Protein AF-A0A7S4F2K8-F1 (afdb_monomer_lite)

Sequence (122 aa):
GIEDWPDSKAFGTVGWRRNWGEGIQGNELAERIKGSKWKWAGIPGLKFEPNGALKTPWGAGGWGILPGGLDFNDGGFCKLGCAFADFGGALHNVQFGGEMDSFKAMRVGDGVVVEGTKVGSV

Radius of gyration: 13.44 Å; chains: 1; bounding box: 35×31×31 Å

Structure (mmCIF, N/CA/C/O backbone):
data_AF-A0A7S4F2K8-F1
#
_entry.id   AF-A0A7S4F2K8-F1
#
loop_
_atom_site.group_PDB
_atom_site.id
_atom_site.type_symbol
_atom_site.label_atom_id
_atom_site.label_alt_id
_atom_site.label_comp_id
_atom_site.label_asym_id
_atom_site.label_entity_id
_atom_site.label_seq_id
_atom_site.pdbx_PDB_ins_code
_atom_site.Cartn_x
_atom_site.Cartn_y
_atom_site.Cartn_z
_atom_site.occupancy
_atom_site.B_iso_or_equiv
_atom_site.auth_seq_id
_atom_site.auth_comp_id
_atom_site.auth_asym_id
_atom_site.auth_atom_id
_atom_site.pdbx_PDB_model_num
ATOM 1 N N . GLY A 1 1 ? 23.660 0.195 -13.051 1.00 44.16 1 GLY A N 1
ATOM 2 C CA . GLY A 1 1 ? 22.306 -0.181 -12.609 1.00 44.16 1 GLY A CA 1
ATOM 3 C C . GLY A 1 1 ? 21.970 -1.496 -13.265 1.00 44.16 1 GLY A C 1
ATOM 4 O O . GLY A 1 1 ? 22.576 -1.792 -14.283 1.00 44.16 1 GLY A O 1
ATOM 5 N N . ILE A 1 2 ? 21.097 -2.304 -12.674 1.00 43.31 2 ILE A N 1
ATOM 6 C CA . ILE A 1 2 ? 20.505 -3.427 -13.407 1.00 43.31 2 ILE A CA 1
ATOM 7 C C . ILE A 1 2 ? 19.536 -2.778 -14.402 1.00 43.31 2 ILE A C 1
ATOM 9 O O . ILE A 1 2 ? 18.624 -2.079 -13.968 1.00 43.31 2 ILE A O 1
ATOM 13 N N . GLU A 1 3 ? 19.832 -2.887 -15.698 1.00 48.56 3 GLU A N 1
ATOM 14 C CA . GLU A 1 3 ? 19.088 -2.196 -16.763 1.00 48.56 3 GLU A CA 1
ATOM 15 C C . GLU A 1 3 ? 17.706 -2.814 -17.008 1.00 48.56 3 GLU A C 1
ATOM 17 O O . GLU A 1 3 ? 16.789 -2.076 -17.350 1.00 48.56 3 GLU A O 1
ATOM 22 N N . ASP A 1 4 ? 17.515 -4.102 -16.694 1.00 54.94 4 ASP A N 1
ATOM 23 C CA . ASP A 1 4 ? 16.269 -4.825 -16.958 1.00 54.94 4 ASP A CA 1
ATOM 24 C C . ASP A 1 4 ? 15.799 -5.647 -15.748 1.00 54.94 4 ASP A C 1
ATOM 26 O O . ASP A 1 4 ? 16.595 -6.247 -15.019 1.00 54.94 4 ASP A O 1
ATOM 30 N N . TRP A 1 5 ? 14.481 -5.691 -15.526 1.00 55.28 5 TRP A N 1
ATOM 31 C CA . TRP A 1 5 ? 13.880 -6.634 -14.579 1.00 55.28 5 TRP A CA 1
ATOM 32 C C . TRP A 1 5 ? 14.223 -8.072 -15.004 1.00 55.28 5 TRP A C 1
ATOM 34 O O . TRP A 1 5 ? 14.154 -8.371 -16.194 1.00 55.28 5 TRP A O 1
ATOM 44 N N . PRO A 1 6 ? 14.566 -8.988 -14.078 1.00 58.25 6 PRO A N 1
ATOM 45 C CA . PRO A 1 6 ? 14.753 -10.386 -14.449 1.00 58.25 6 PRO A CA 1
ATOM 46 C C . PRO A 1 6 ? 13.461 -10.949 -15.061 1.00 58.25 6 PRO A C 1
ATOM 48 O O . PRO A 1 6 ? 12.378 -10.720 -14.520 1.00 58.25 6 PRO A O 1
ATOM 51 N N . ASP A 1 7 ? 13.582 -11.739 -16.136 1.00 55.12 7 ASP A N 1
ATOM 52 C CA . ASP A 1 7 ? 12.449 -12.376 -16.839 1.00 55.12 7 ASP A CA 1
ATOM 53 C C . ASP A 1 7 ? 11.518 -13.147 -15.889 1.00 55.12 7 ASP A C 1
ATOM 55 O O . ASP A 1 7 ? 10.309 -13.264 -16.105 1.00 55.12 7 ASP A O 1
ATOM 59 N N . SER A 1 8 ? 12.077 -13.679 -14.799 1.00 54.00 8 SER A N 1
ATOM 60 C CA . SER A 1 8 ? 11.293 -14.308 -13.748 1.00 54.00 8 SER A CA 1
ATOM 61 C C . SER A 1 8 ? 10.797 -13.278 -12.733 1.00 54.00 8 SER A C 1
ATOM 63 O O . SER A 1 8 ? 11.582 -12.696 -11.980 1.00 54.00 8 SER A O 1
ATOM 65 N N . LYS A 1 9 ? 9.473 -13.199 -12.577 1.00 54.91 9 LYS A N 1
ATOM 66 C CA . LYS A 1 9 ? 8.838 -12.544 -11.422 1.00 54.91 9 LYS A CA 1
ATOM 67 C C . LYS A 1 9 ? 9.206 -13.207 -10.087 1.00 54.91 9 LYS A C 1
ATOM 69 O O . LYS A 1 9 ? 9.142 -12.560 -9.053 1.00 54.91 9 LYS A O 1
ATOM 74 N N . ALA A 1 10 ? 9.679 -14.458 -10.120 1.00 49.12 10 ALA A N 1
ATOM 75 C CA . ALA A 1 10 ? 9.992 -15.305 -8.964 1.00 49.12 10 ALA A CA 1
ATOM 76 C C . ALA A 1 10 ? 10.924 -14.667 -7.917 1.00 49.12 10 ALA A C 1
ATOM 78 O O . ALA A 1 10 ? 10.892 -15.043 -6.746 1.00 49.12 10 ALA A O 1
ATOM 79 N N . PHE A 1 11 ? 11.727 -13.681 -8.309 1.00 49.09 11 PHE A N 1
ATOM 80 C CA . PHE A 1 11 ? 12.589 -12.941 -7.404 1.00 49.09 11 PHE A CA 1
ATOM 81 C C . PHE A 1 11 ? 11.952 -11.608 -7.020 1.00 49.09 11 PHE A C 1
ATOM 83 O O . PHE A 1 11 ? 12.408 -10.549 -7.446 1.00 49.09 11 PHE A O 1
ATOM 90 N N . GLY A 1 12 ? 10.917 -11.656 -6.176 1.00 48.72 12 GLY A N 1
ATOM 91 C CA . GLY A 1 12 ? 10.151 -10.500 -5.682 1.00 48.72 12 GLY A CA 1
ATOM 92 C C . GLY A 1 12 ? 10.939 -9.417 -4.920 1.00 48.72 12 GLY A C 1
ATOM 93 O O . GLY A 1 12 ? 10.323 -8.598 -4.248 1.00 48.72 12 GLY A O 1
ATOM 94 N N . THR A 1 13 ? 12.270 -9.403 -5.008 1.00 49.59 13 THR A N 1
ATOM 95 C CA . THR A 1 13 ? 13.198 -8.470 -4.349 1.00 49.59 13 THR A CA 1
ATOM 96 C C . THR A 1 13 ? 14.564 -8.322 -5.049 1.00 49.59 13 THR A C 1
ATOM 98 O O . THR A 1 13 ? 15.356 -7.471 -4.636 1.00 49.59 13 THR A O 1
ATOM 101 N N . VAL A 1 14 ? 14.906 -9.104 -6.087 1.00 42.69 14 VAL A N 1
ATOM 102 C CA . VAL A 1 14 ? 16.286 -9.114 -6.623 1.00 42.69 14 VAL A CA 1
ATOM 103 C C . VAL A 1 14 ? 16.470 -7.992 -7.645 1.00 42.69 14 VAL A C 1
ATOM 105 O O . VAL A 1 14 ? 16.242 -8.165 -8.835 1.00 42.69 14 VAL A O 1
ATOM 108 N N . GLY A 1 15 ? 16.893 -6.822 -7.159 1.00 43.44 15 GLY A N 1
ATOM 109 C CA . GLY A 1 15 ? 17.550 -5.804 -7.987 1.00 43.44 15 GLY A CA 1
ATOM 110 C C . GLY A 1 15 ? 17.132 -4.357 -7.737 1.00 43.44 15 GLY A C 1
ATOM 111 O O . GLY A 1 15 ? 17.962 -3.463 -7.887 1.00 43.44 15 GLY A O 1
ATOM 112 N N . TRP A 1 16 ? 15.904 -4.110 -7.277 1.00 51.19 16 TRP A N 1
ATOM 113 C CA . TRP A 1 16 ? 15.413 -2.760 -6.980 1.00 51.19 16 TRP A CA 1
ATOM 114 C C . TRP A 1 16 ? 15.303 -2.547 -5.471 1.00 51.19 16 TRP A C 1
ATOM 116 O O . TRP A 1 16 ? 14.338 -2.959 -4.830 1.00 51.19 16 TRP A O 1
ATOM 126 N N . ARG A 1 17 ? 16.322 -1.905 -4.887 1.00 54.41 17 ARG A N 1
ATOM 127 C CA . ARG A 1 17 ? 16.313 -1.482 -3.480 1.00 54.41 17 ARG A CA 1
ATOM 128 C C . ARG A 1 17 ? 15.265 -0.385 -3.297 1.00 54.41 17 ARG A C 1
ATOM 130 O O . ARG A 1 17 ? 15.561 0.782 -3.521 1.00 54.41 17 ARG A O 1
ATOM 137 N N . ARG A 1 18 ? 14.048 -0.758 -2.902 1.00 72.12 18 ARG A N 1
ATOM 138 C CA . ARG A 1 18 ? 13.073 0.196 -2.365 1.00 72.12 18 ARG A CA 1
ATOM 139 C C . ARG A 1 18 ? 13.450 0.487 -0.925 1.00 72.12 18 ARG A C 1
ATOM 141 O O . ARG A 1 18 ? 13.545 -0.442 -0.123 1.00 72.12 18 ARG A O 1
ATOM 148 N N . ASN A 1 19 ? 13.669 1.752 -0.591 1.00 79.62 19 ASN A N 1
ATOM 149 C CA . ASN A 1 19 ? 13.953 2.115 0.788 1.00 79.62 19 ASN A CA 1
ATOM 150 C C . ASN A 1 19 ? 12.632 2.326 1.523 1.00 79.62 19 ASN A C 1
ATOM 152 O O . ASN A 1 19 ? 11.729 3.005 1.035 1.00 79.62 19 ASN A O 1
ATOM 156 N N . TRP A 1 20 ? 12.493 1.731 2.705 1.00 87.56 20 TRP A N 1
ATOM 157 C CA . TRP A 1 20 ? 11.324 1.982 3.541 1.00 87.56 20 TRP A CA 1
ATOM 158 C C . TRP A 1 20 ? 11.240 3.477 3.856 1.00 87.56 20 TRP A C 1
ATOM 160 O O . TRP A 1 20 ? 12.236 4.110 4.201 1.00 87.56 20 TRP A O 1
ATOM 170 N N . GLY A 1 21 ? 10.051 4.042 3.695 1.00 87.12 21 GLY A N 1
ATOM 171 C CA . GLY A 1 21 ? 9.806 5.469 3.857 1.00 87.12 21 GLY A CA 1
ATOM 172 C C . GLY A 1 21 ? 10.151 6.332 2.643 1.00 87.12 21 GLY A C 1
ATOM 173 O O . GLY A 1 21 ? 9.910 7.538 2.668 1.00 87.12 21 GLY A O 1
ATOM 174 N N . GLU A 1 22 ? 10.667 5.753 1.562 1.00 89.56 22 GLU A N 1
ATOM 175 C CA . GLU A 1 22 ? 10.933 6.492 0.332 1.00 89.56 22 GLU A CA 1
ATOM 176 C C . GLU A 1 22 ? 9.639 7.063 -0.266 1.00 89.56 22 GLU A C 1
ATOM 178 O O . GLU A 1 22 ? 8.585 6.425 -0.245 1.00 89.56 22 GLU A O 1
ATOM 183 N N . GLY A 1 23 ? 9.700 8.305 -0.750 1.00 88.88 23 GLY A N 1
ATOM 184 C CA . GLY A 1 23 ? 8.561 8.988 -1.370 1.00 88.88 23 GLY A CA 1
ATOM 185 C C . GLY A 1 23 ? 7.430 9.394 -0.414 1.00 88.88 23 GLY A C 1
ATOM 186 O O . GLY A 1 23 ? 6.416 9.912 -0.869 1.00 88.88 23 GLY A O 1
ATOM 187 N N . ILE A 1 24 ? 7.577 9.195 0.902 1.00 92.94 24 ILE A N 1
ATOM 188 C CA . ILE A 1 24 ? 6.560 9.559 1.905 1.00 92.94 24 ILE A CA 1
ATOM 189 C C . ILE A 1 24 ? 6.462 11.074 2.118 1.00 92.94 24 ILE A C 1
ATOM 191 O O . ILE A 1 24 ? 5.364 11.600 2.311 1.00 92.94 24 ILE A O 1
ATOM 195 N N . GLN A 1 25 ? 7.589 11.782 2.179 1.00 92.25 25 GLN A N 1
ATOM 196 C CA . GLN A 1 25 ? 7.614 13.198 2.552 1.00 92.25 25 GLN A CA 1
ATOM 197 C C . GLN A 1 25 ? 7.006 14.071 1.445 1.00 92.25 25 GLN A C 1
ATOM 199 O O . GLN A 1 25 ? 7.467 14.036 0.309 1.00 92.25 25 GLN A O 1
ATOM 204 N N . GLY A 1 26 ? 5.986 14.866 1.786 1.00 88.00 26 GLY A N 1
ATOM 205 C CA . GLY A 1 26 ? 5.350 15.807 0.855 1.00 88.00 26 GLY A CA 1
ATOM 206 C C . GLY A 1 26 ? 4.481 15.162 -0.231 1.00 88.00 26 GLY A C 1
ATOM 207 O O . GLY A 1 26 ? 4.082 15.850 -1.164 1.00 88.00 26 GLY A O 1
ATOM 208 N N . ASN A 1 27 ? 4.187 13.862 -0.135 1.00 92.38 27 ASN A N 1
ATOM 209 C CA . ASN A 1 27 ? 3.367 13.151 -1.111 1.00 92.38 27 ASN A CA 1
ATOM 210 C C . ASN A 1 27 ? 1.898 13.063 -0.665 1.00 92.38 27 ASN A C 1
ATOM 212 O O . ASN A 1 27 ? 1.601 12.541 0.409 1.00 92.38 27 ASN A O 1
ATOM 216 N N . GLU A 1 28 ? 0.976 13.518 -1.516 1.00 92.62 28 GLU A N 1
ATOM 217 C CA . GLU A 1 28 ? -0.463 13.578 -1.216 1.00 92.62 28 GLU A CA 1
ATOM 218 C C . GLU A 1 28 ? -1.076 12.208 -0.902 1.00 92.62 28 GLU A C 1
ATOM 220 O O . GLU A 1 28 ? -1.860 12.071 0.039 1.00 92.62 28 GLU A O 1
ATOM 225 N N . LEU A 1 29 ? -0.700 11.169 -1.656 1.00 92.50 29 LEU A N 1
ATOM 226 C CA . LEU A 1 29 ? -1.161 9.807 -1.398 1.00 92.50 29 LEU A CA 1
ATOM 227 C C . LEU A 1 29 ? -0.633 9.316 -0.046 1.00 92.50 29 LEU A C 1
ATOM 229 O O . LEU A 1 29 ? -1.395 8.758 0.743 1.00 92.50 29 LEU A O 1
ATOM 233 N N . ALA A 1 30 ? 0.642 9.573 0.257 1.00 93.94 30 ALA A N 1
ATOM 234 C CA . ALA A 1 30 ? 1.222 9.210 1.542 1.00 93.94 30 ALA A CA 1
ATOM 235 C C . ALA A 1 30 ? 0.474 9.871 2.705 1.00 93.94 30 ALA A C 1
ATOM 237 O O . ALA A 1 30 ? 0.139 9.179 3.659 1.00 93.94 30 ALA A O 1
ATOM 238 N N . GLU A 1 31 ? 0.170 11.169 2.636 1.00 94.00 31 GLU A N 1
ATOM 239 C CA . GLU A 1 31 ? -0.578 11.869 3.696 1.00 94.00 31 GLU A CA 1
ATOM 240 C C . GLU A 1 31 ? -1.955 11.240 3.964 1.00 94.00 31 GLU A C 1
ATOM 242 O O . GLU A 1 31 ? -2.389 11.158 5.110 1.00 94.00 31 GLU A O 1
ATOM 247 N N . ARG A 1 32 ? -2.620 10.703 2.933 1.00 92.38 32 ARG A N 1
ATOM 248 C CA . ARG A 1 32 ? -3.910 10.006 3.088 1.00 92.38 32 ARG A CA 1
ATOM 249 C C . ARG A 1 32 ? -3.776 8.604 3.702 1.00 92.38 32 ARG A C 1
ATOM 251 O O . ARG A 1 32 ? -4.751 8.086 4.250 1.00 92.38 32 ARG A O 1
ATOM 258 N N . ILE A 1 33 ? -2.604 7.975 3.589 1.00 92.88 33 ILE A N 1
ATOM 259 C CA . ILE A 1 33 ? -2.337 6.601 4.050 1.00 92.88 33 ILE A CA 1
ATOM 260 C C . ILE A 1 33 ? -1.698 6.579 5.446 1.00 92.88 33 ILE A C 1
ATOM 262 O O . ILE A 1 33 ? -1.993 5.682 6.239 1.00 92.88 33 ILE A O 1
ATOM 266 N N . LYS A 1 34 ? -0.822 7.529 5.782 1.00 93.94 34 LYS A N 1
ATOM 267 C CA . LYS A 1 34 ? -0.098 7.537 7.065 1.00 93.94 34 LYS A CA 1
ATOM 268 C C . LYS A 1 34 ? -1.063 7.468 8.249 1.00 93.94 34 LYS A C 1
ATOM 270 O O . LYS A 1 34 ? -2.079 8.148 8.295 1.00 93.94 34 LYS A O 1
ATOM 275 N N . GLY A 1 35 ? -0.755 6.606 9.213 1.00 91.31 35 GLY A N 1
ATOM 276 C CA . GLY A 1 35 ? -1.547 6.396 10.427 1.00 91.31 35 GLY A CA 1
ATOM 277 C C . GLY A 1 35 ? -2.844 5.599 10.238 1.00 91.31 35 GLY A C 1
ATOM 278 O O . GLY A 1 35 ? -3.430 5.158 11.231 1.00 91.31 35 GLY A O 1
ATOM 279 N N . SER A 1 36 ? -3.283 5.358 9.000 1.00 92.94 36 SER A N 1
ATOM 280 C CA . SER A 1 36 ? -4.528 4.637 8.721 1.00 92.94 36 SER A CA 1
ATOM 281 C C . SER A 1 36 ? -4.413 3.130 8.980 1.00 92.94 36 SER A C 1
ATOM 283 O O . SER A 1 36 ? -3.337 2.530 8.881 1.00 92.94 36 SER A O 1
ATOM 285 N N . LYS A 1 37 ? -5.546 2.512 9.340 1.00 95.12 37 LYS A N 1
ATOM 286 C CA . LYS A 1 37 ? -5.652 1.083 9.660 1.00 95.12 37 LYS A CA 1
ATOM 287 C C . LYS A 1 37 ? -6.495 0.358 8.623 1.00 95.12 37 LYS A C 1
ATOM 289 O O . LYS A 1 37 ? -7.557 0.845 8.234 1.00 95.12 37 LYS A O 1
ATOM 294 N N . TRP A 1 38 ? -6.064 -0.843 8.257 1.00 96.31 38 TRP A N 1
ATOM 295 C CA . TRP A 1 38 ? -6.671 -1.624 7.186 1.00 96.31 38 TRP A CA 1
ATOM 296 C C . TRP A 1 38 ? -6.818 -3.100 7.549 1.00 96.31 38 TRP A C 1
ATOM 298 O O . TRP A 1 38 ? -6.138 -3.638 8.432 1.00 96.31 38 TRP A O 1
ATOM 308 N N . LYS A 1 39 ? -7.717 -3.754 6.818 1.00 97.12 39 LYS A N 1
ATOM 309 C CA . LYS A 1 39 ? -7.754 -5.202 6.649 1.00 97.12 39 LYS A CA 1
ATOM 310 C C . LYS A 1 39 ? -6.981 -5.569 5.391 1.00 97.12 39 LYS A C 1
ATOM 312 O O . LYS A 1 39 ? -7.135 -4.900 4.376 1.00 97.12 39 LYS A O 1
ATOM 317 N N . TRP A 1 40 ? -6.207 -6.644 5.451 1.00 95.62 40 TRP A N 1
ATOM 318 C CA . TRP A 1 40 ? -5.520 -7.235 4.306 1.00 95.62 40 TRP A CA 1
ATOM 319 C C . TRP A 1 40 ? -6.119 -8.614 4.044 1.00 95.62 40 TRP A C 1
ATOM 321 O O . TRP A 1 40 ? -6.070 -9.470 4.925 1.00 95.62 40 TRP A O 1
ATOM 331 N N . ALA A 1 41 ? -6.739 -8.816 2.878 1.00 94.38 41 ALA A N 1
ATOM 332 C CA . ALA A 1 41 ? -7.532 -10.014 2.582 1.00 94.38 41 ALA A CA 1
ATOM 333 C C . ALA A 1 41 ? -8.563 -10.331 3.691 1.00 94.38 41 ALA A C 1
ATOM 335 O O . ALA A 1 41 ? -8.711 -11.465 4.137 1.00 94.38 41 ALA A O 1
ATOM 336 N N . GLY A 1 42 ? -9.232 -9.292 4.206 1.00 95.31 42 GLY A N 1
ATOM 337 C CA . GLY A 1 42 ? -10.205 -9.403 5.301 1.00 95.31 42 GLY A CA 1
ATOM 338 C C . GLY A 1 42 ? -9.611 -9.505 6.714 1.00 95.31 42 GLY A C 1
ATOM 339 O O . GLY A 1 42 ? -10.348 -9.328 7.684 1.00 95.31 42 GLY A O 1
ATOM 340 N N . ILE A 1 43 ? -8.297 -9.699 6.862 1.00 95.62 43 ILE A N 1
ATOM 341 C CA . ILE A 1 43 ? -7.636 -9.849 8.166 1.00 95.62 43 ILE A CA 1
ATOM 342 C C . ILE A 1 43 ? -7.221 -8.468 8.702 1.00 95.62 43 ILE A C 1
ATOM 344 O O . ILE A 1 43 ? -6.421 -7.782 8.061 1.00 95.62 43 ILE A O 1
ATOM 348 N N . PRO A 1 44 ? -7.747 -8.015 9.857 1.00 95.00 44 PRO A N 1
ATOM 349 C CA . PRO A 1 44 ? -7.412 -6.711 10.422 1.00 95.00 44 PRO A CA 1
ATOM 350 C C . PRO A 1 44 ? -6.003 -6.694 11.018 1.00 95.00 44 PRO A C 1
ATOM 352 O O . PRO A 1 44 ? -5.528 -7.702 11.528 1.00 95.00 44 PRO A O 1
ATOM 355 N N . GLY A 1 45 ? -5.379 -5.514 11.041 1.00 92.81 45 GLY A N 1
ATOM 356 C CA . GLY A 1 45 ? -4.118 -5.281 11.759 1.00 92.81 45 GLY A CA 1
ATOM 357 C C . GLY A 1 45 ? -3.009 -4.663 10.914 1.00 92.81 45 GLY A C 1
ATOM 358 O O . GLY A 1 45 ? -1.903 -4.486 11.421 1.00 92.81 45 GLY A O 1
ATOM 359 N N . LEU A 1 46 ? -3.306 -4.304 9.662 1.00 95.94 46 LEU A N 1
ATOM 360 C CA . LEU A 1 46 ? -2.399 -3.540 8.817 1.00 95.94 46 LEU A CA 1
ATOM 361 C C . LEU A 1 46 ? -2.417 -2.060 9.228 1.00 95.94 46 LEU A C 1
ATOM 363 O O . LEU A 1 46 ? -3.492 -1.464 9.329 1.00 95.94 46 LEU A 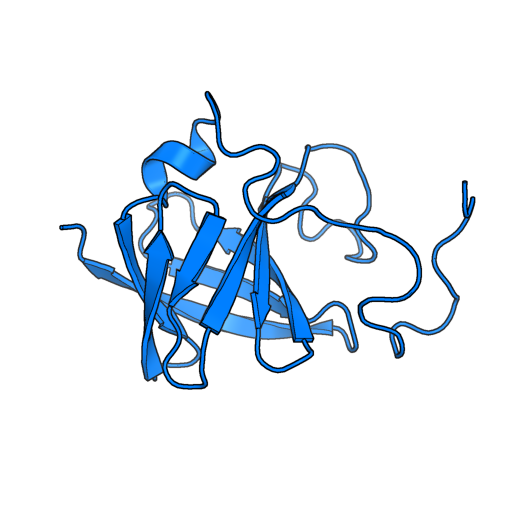O 1
ATOM 367 N N . LYS A 1 47 ? -1.246 -1.454 9.442 1.00 95.81 47 LYS A N 1
ATOM 368 C CA . LYS A 1 47 ? -1.103 -0.013 9.696 1.00 95.81 47 LYS A CA 1
ATOM 369 C C . LYS A 1 47 ? 0.154 0.537 9.028 1.00 95.81 47 LYS A C 1
ATOM 371 O O . LYS A 1 47 ? 1.243 0.004 9.235 1.00 95.81 47 LYS A O 1
ATOM 376 N N . PHE A 1 48 ? -0.017 1.623 8.282 1.00 95.25 48 PHE A N 1
ATOM 377 C CA . PHE A 1 48 ? 1.054 2.347 7.600 1.00 95.25 48 PHE A CA 1
ATOM 378 C C . PHE A 1 48 ? 1.598 3.453 8.513 1.00 95.25 48 PHE A C 1
ATOM 380 O 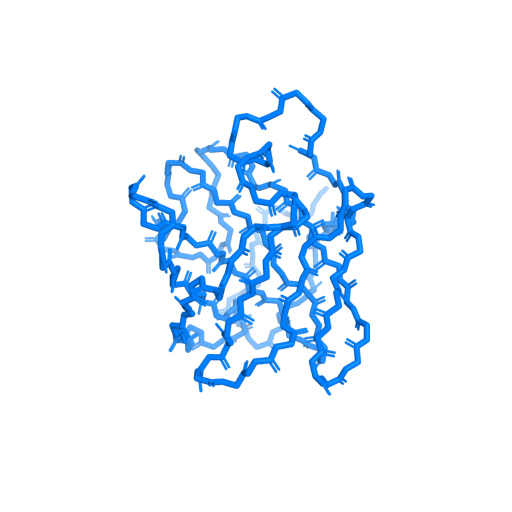O . PHE A 1 48 ? 0.944 4.477 8.704 1.00 95.25 48 PHE A O 1
ATOM 387 N N . GLU A 1 49 ? 2.764 3.260 9.128 1.00 95.44 49 GLU A N 1
ATOM 388 C CA . GLU A 1 49 ? 3.335 4.258 10.042 1.00 95.44 49 GLU A CA 1
ATOM 389 C C . GLU A 1 49 ? 4.022 5.406 9.279 1.00 95.44 49 GLU A C 1
ATOM 391 O O . GLU A 1 49 ? 4.592 5.174 8.211 1.00 95.44 49 GLU A O 1
ATOM 396 N N . PRO A 1 50 ? 4.039 6.642 9.815 1.00 93.00 50 PRO A N 1
ATOM 397 C CA . PRO A 1 50 ? 4.592 7.811 9.120 1.00 93.00 50 PRO A CA 1
ATOM 398 C C . PRO A 1 50 ? 6.063 7.708 8.703 1.00 93.00 50 PRO A C 1
ATOM 400 O O . PRO A 1 50 ? 6.484 8.396 7.781 1.00 93.00 50 PRO A O 1
ATOM 403 N N . ASN A 1 51 ? 6.841 6.863 9.376 1.00 91.56 51 ASN A N 1
ATOM 404 C CA . ASN A 1 51 ? 8.266 6.653 9.123 1.00 91.56 51 ASN A CA 1
ATOM 405 C C . ASN A 1 51 ? 8.555 5.548 8.090 1.00 91.56 51 ASN A C 1
ATOM 407 O O . ASN A 1 51 ? 9.704 5.139 7.954 1.00 91.56 51 ASN A O 1
ATOM 411 N N . GLY A 1 52 ? 7.533 5.019 7.411 1.00 93.62 52 GLY A N 1
ATOM 412 C CA . GLY A 1 52 ? 7.698 3.917 6.463 1.00 93.62 52 GLY A CA 1
ATOM 413 C C . GLY A 1 52 ? 7.690 2.528 7.095 1.00 93.62 52 GLY A C 1
ATOM 414 O O . GLY A 1 52 ? 7.836 1.546 6.373 1.00 93.62 52 GLY A O 1
ATOM 415 N N . ALA A 1 53 ? 7.484 2.402 8.410 1.00 95.31 53 ALA A N 1
ATOM 416 C CA . ALA A 1 53 ? 7.248 1.101 9.029 1.00 95.31 53 ALA A CA 1
ATOM 417 C C . ALA A 1 53 ? 5.826 0.607 8.729 1.00 95.31 53 ALA A C 1
ATOM 419 O O . ALA A 1 53 ? 4.858 1.370 8.754 1.00 95.31 53 ALA A O 1
ATOM 420 N N . LEU A 1 54 ? 5.687 -0.687 8.463 1.00 94.88 54 LEU A N 1
ATOM 421 C CA . LEU A 1 54 ? 4.405 -1.339 8.241 1.00 94.88 54 LEU A CA 1
ATOM 422 C C . LEU A 1 54 ? 4.143 -2.319 9.382 1.00 94.88 54 LEU A C 1
ATOM 424 O O . LEU A 1 54 ? 4.882 -3.285 9.577 1.00 94.88 54 LEU A O 1
ATOM 428 N N . LYS A 1 55 ? 3.076 -2.084 10.145 1.00 95.12 55 LYS A N 1
ATOM 429 C CA . LYS A 1 55 ? 2.584 -3.070 11.109 1.00 95.12 55 LYS A CA 1
ATOM 430 C C . LYS A 1 55 ? 1.642 -4.015 10.383 1.00 95.12 55 LYS A C 1
ATOM 432 O O . LYS A 1 55 ? 0.719 -3.548 9.720 1.00 95.12 55 LYS A O 1
ATOM 437 N N . THR A 1 56 ? 1.848 -5.319 10.533 1.00 93.31 56 THR A N 1
ATOM 438 C CA . THR A 1 56 ? 0.959 -6.345 9.979 1.00 93.31 56 THR A CA 1
ATOM 439 C C . THR A 1 56 ? 0.622 -7.395 11.044 1.00 93.31 56 THR A C 1
ATOM 441 O O . THR A 1 56 ? 1.335 -7.504 12.046 1.00 93.31 56 THR A O 1
ATOM 444 N N . PRO A 1 57 ? -0.428 -8.208 10.837 1.00 88.62 57 PRO A N 1
ATOM 445 C CA . PRO A 1 57 ? -0.710 -9.370 11.684 1.00 88.62 57 PRO A CA 1
ATOM 446 C C . PRO A 1 57 ? 0.381 -10.449 11.649 1.00 88.62 57 PRO A C 1
ATOM 448 O O . PRO A 1 57 ? 0.461 -11.264 12.562 1.00 88.62 57 PRO A O 1
ATOM 451 N N . TRP A 1 58 ? 1.216 -10.460 10.606 1.00 87.62 58 TRP A N 1
ATOM 452 C CA . TRP A 1 58 ? 2.220 -11.498 10.348 1.00 87.62 58 TRP A CA 1
ATOM 453 C C . TRP A 1 58 ? 3.646 -11.063 10.696 1.00 87.62 58 TRP A C 1
ATOM 455 O O . TRP A 1 58 ? 4.597 -11.787 10.416 1.00 87.62 58 TRP A O 1
ATOM 465 N N . GLY A 1 59 ? 3.805 -9.880 11.292 1.00 87.75 59 GLY A N 1
ATOM 466 C CA . GLY A 1 59 ? 5.100 -9.312 11.649 1.00 87.75 59 GLY A CA 1
ATOM 467 C C . GLY A 1 59 ? 5.287 -7.882 11.153 1.00 87.75 59 GLY A C 1
ATOM 468 O O . GLY A 1 59 ? 4.369 -7.239 10.636 1.00 87.75 59 GLY A O 1
ATOM 469 N N . ALA A 1 60 ? 6.497 -7.370 11.354 1.00 89.94 60 ALA A N 1
ATOM 470 C CA . ALA A 1 60 ? 6.900 -6.067 10.849 1.00 89.94 60 ALA A CA 1
ATOM 471 C C . ALA A 1 60 ? 7.216 -6.123 9.348 1.00 89.94 60 ALA A C 1
ATOM 473 O O . ALA A 1 60 ? 7.629 -7.154 8.817 1.00 89.94 60 ALA A O 1
ATOM 474 N N . GLY A 1 61 ? 7.046 -4.983 8.693 1.00 92.75 61 GLY A N 1
ATOM 475 C CA . GLY A 1 61 ? 7.444 -4.749 7.317 1.00 92.75 61 GLY A CA 1
ATOM 476 C C . GLY A 1 61 ? 7.754 -3.278 7.079 1.00 92.75 61 GLY A C 1
ATOM 477 O O . GLY A 1 61 ? 7.845 -2.486 8.022 1.00 92.75 61 GLY A O 1
ATOM 478 N N . GLY A 1 62 ? 7.847 -2.909 5.810 1.00 93.81 62 GLY A N 1
ATOM 479 C CA . GLY A 1 62 ? 8.046 -1.540 5.371 1.00 93.81 62 GLY A CA 1
ATOM 480 C C . GLY A 1 62 ? 7.109 -1.136 4.247 1.00 93.81 62 GLY A C 1
ATOM 481 O O . GLY A 1 62 ? 6.500 -1.968 3.575 1.00 93.81 62 GLY A O 1
ATOM 482 N N . TRP A 1 63 ? 6.989 0.167 4.046 1.00 95.12 63 TRP A N 1
ATOM 483 C CA . TRP A 1 63 ? 6.218 0.746 2.959 1.00 95.12 63 TRP A CA 1
ATOM 484 C C . TRP A 1 63 ? 6.820 2.075 2.509 1.00 95.12 63 TRP A C 1
ATOM 486 O O . TRP A 1 63 ? 7.652 2.669 3.196 1.00 95.12 63 TRP A O 1
ATOM 496 N N . GLY A 1 64 ? 6.374 2.546 1.354 1.00 94.19 64 GLY A N 1
ATOM 497 C CA . GLY A 1 64 ? 6.722 3.849 0.797 1.00 94.19 64 GLY A CA 1
ATOM 498 C C . GLY A 1 64 ? 5.872 4.143 -0.431 1.00 94.19 64 GLY A C 1
ATOM 499 O O . GLY A 1 64 ? 4.920 3.412 -0.714 1.00 94.19 64 GLY A O 1
A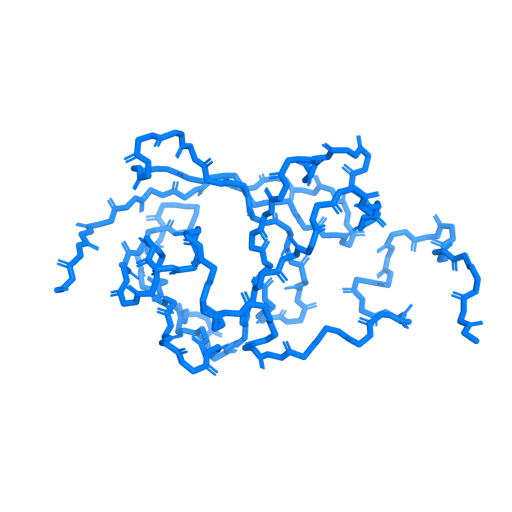TOM 500 N N . ILE A 1 65 ? 6.204 5.204 -1.158 1.00 92.88 65 ILE A N 1
ATOM 501 C CA . ILE A 1 65 ? 5.505 5.613 -2.377 1.00 92.88 65 ILE A CA 1
ATOM 502 C C . ILE A 1 65 ? 6.353 5.311 -3.604 1.00 92.88 65 ILE A C 1
ATOM 504 O O . ILE A 1 65 ? 7.553 5.569 -3.640 1.00 92.88 65 ILE A O 1
ATOM 508 N N . LEU A 1 66 ? 5.692 4.779 -4.623 1.00 87.44 66 LEU A N 1
ATOM 509 C CA . LEU A 1 66 ? 6.252 4.546 -5.939 1.00 87.44 66 LEU A CA 1
ATOM 510 C C . LEU A 1 66 ? 6.070 5.801 -6.804 1.00 87.44 66 LEU A C 1
ATOM 512 O O . LEU A 1 66 ? 4.937 6.280 -6.930 1.00 87.44 66 LEU A O 1
ATOM 516 N N . PRO A 1 67 ? 7.143 6.342 -7.412 1.00 77.44 67 PRO A N 1
ATOM 517 C CA . PRO A 1 67 ? 7.021 7.444 -8.359 1.00 77.44 67 PRO A CA 1
ATOM 518 C C . PRO A 1 67 ? 6.195 7.016 -9.580 1.00 77.44 67 PRO A C 1
ATOM 520 O O . PRO A 1 67 ? 6.304 5.889 -10.059 1.00 77.44 67 PRO A O 1
ATOM 523 N N . GLY A 1 68 ? 5.356 7.918 -10.090 1.00 76.94 68 GLY A N 1
ATOM 524 C CA . GLY A 1 68 ? 4.575 7.659 -11.299 1.00 76.94 68 GLY A CA 1
ATOM 525 C C . GLY A 1 68 ? 5.452 7.551 -12.551 1.00 76.94 68 GLY A C 1
ATOM 526 O O . GLY A 1 68 ? 6.564 8.075 -12.595 1.00 76.94 68 GLY A O 1
ATOM 527 N N . GLY A 1 69 ? 4.934 6.890 -13.589 1.00 71.44 69 GLY A N 1
ATOM 528 C CA . GLY A 1 69 ? 5.599 6.799 -14.896 1.00 71.44 69 GLY A CA 1
ATOM 529 C C . GLY A 1 69 ? 6.733 5.773 -15.000 1.00 71.44 69 GLY A C 1
ATOM 530 O O . GLY A 1 69 ? 7.337 5.675 -16.065 1.00 71.44 69 GLY A O 1
ATOM 531 N N . LEU A 1 70 ? 6.999 4.996 -13.945 1.00 73.62 70 LEU A N 1
ATOM 532 C CA . LEU A 1 70 ? 7.936 3.868 -13.963 1.00 73.62 70 LEU A CA 1
ATOM 533 C C . LEU A 1 70 ? 7.181 2.534 -13.894 1.00 73.62 70 LEU A C 1
ATOM 535 O O . LEU A 1 70 ? 6.189 2.421 -13.173 1.00 73.62 70 LEU A O 1
ATOM 539 N N . ASP A 1 71 ? 7.661 1.528 -14.630 1.00 76.12 71 ASP A N 1
ATOM 540 C CA . ASP A 1 71 ? 7.158 0.155 -14.520 1.00 76.12 71 ASP A CA 1
ATOM 541 C C . ASP A 1 71 ? 7.894 -0.581 -13.399 1.00 76.12 71 ASP A C 1
ATOM 543 O O . ASP A 1 71 ? 9.110 -0.798 -13.435 1.00 76.12 71 ASP A O 1
ATOM 547 N N . PHE A 1 72 ? 7.124 -0.984 -12.396 1.00 77.19 72 PHE A N 1
ATOM 548 C CA . PHE A 1 72 ? 7.600 -1.724 -11.240 1.00 77.19 72 PHE A CA 1
ATOM 549 C C . PHE A 1 72 ? 7.330 -3.225 -11.362 1.00 77.19 72 PHE A C 1
ATOM 551 O O . PHE A 1 72 ? 6.917 -3.862 -10.387 1.00 77.19 72 PHE A O 1
ATOM 558 N N . ASN A 1 73 ? 7.550 -3.757 -12.568 1.00 76.56 73 ASN A N 1
ATOM 559 C CA . ASN A 1 73 ? 7.219 -5.121 -12.972 1.00 76.56 73 ASN A CA 1
ATOM 560 C C . ASN A 1 73 ? 5.741 -5.443 -12.724 1.00 76.56 73 ASN A C 1
ATOM 562 O O . ASN A 1 73 ? 5.373 -6.483 -12.168 1.00 76.56 73 ASN A O 1
ATOM 566 N N . ASP A 1 74 ? 4.887 -4.489 -13.079 1.00 77.81 74 ASP A N 1
ATOM 567 C CA . ASP A 1 74 ? 3.486 -4.510 -12.690 1.00 77.81 74 ASP A CA 1
ATOM 568 C C . ASP A 1 74 ? 2.514 -4.354 -13.856 1.00 77.81 74 ASP A C 1
ATOM 570 O O . ASP A 1 74 ? 1.300 -4.320 -13.653 1.00 77.81 74 ASP A O 1
ATOM 574 N N . GLY A 1 75 ? 3.036 -4.306 -15.085 1.00 81.12 75 GLY A N 1
ATOM 575 C CA . GLY A 1 75 ? 2.222 -4.238 -16.295 1.00 81.12 75 GLY A CA 1
ATOM 576 C C . GLY A 1 75 ? 1.355 -2.980 -16.357 1.00 81.12 75 GLY A C 1
ATOM 577 O O . GLY A 1 75 ? 0.307 -2.988 -16.999 1.00 81.12 75 GLY A O 1
ATOM 578 N N . GLY A 1 76 ? 1.760 -1.911 -15.664 1.00 82.69 76 GLY A N 1
ATOM 579 C CA . GLY A 1 76 ? 1.016 -0.660 -15.578 1.00 82.69 76 GLY A CA 1
ATOM 580 C C . GLY A 1 76 ? -0.002 -0.606 -14.438 1.00 82.69 76 GLY A C 1
ATOM 581 O O . GLY A 1 76 ? -0.781 0.350 -14.391 1.00 82.69 76 GLY A O 1
ATOM 582 N N . PHE A 1 77 ? 0.007 -1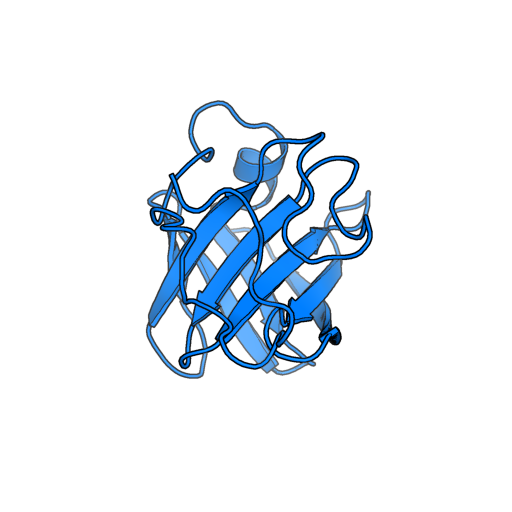.568 -13.508 1.00 86.31 77 PHE A N 1
ATOM 583 C CA . PHE A 1 77 ? -0.840 -1.551 -12.310 1.00 86.31 77 PHE A CA 1
ATOM 584 C C . PHE A 1 77 ? -0.698 -0.226 -11.535 1.00 86.31 77 PHE A C 1
ATOM 586 O O . PHE A 1 77 ? -1.699 0.332 -11.085 1.00 86.31 77 PHE A O 1
ATOM 593 N N . CYS A 1 78 ? 0.514 0.343 -11.474 1.00 85.19 78 CYS A N 1
ATOM 594 C CA . CYS A 1 78 ? 0.805 1.606 -10.787 1.00 85.19 78 CYS A CA 1
ATOM 595 C C . CYS A 1 78 ? 1.074 2.808 -11.693 1.00 85.19 78 CYS A C 1
ATOM 597 O O . CYS A 1 78 ? 1.757 3.750 -11.288 1.00 85.19 78 CYS A O 1
ATOM 599 N N . LYS A 1 79 ? 0.504 2.835 -12.904 1.00 76.50 79 LYS A N 1
ATOM 600 C CA . LYS A 1 79 ? 0.763 3.895 -13.898 1.00 76.50 79 LYS A CA 1
ATOM 601 C C . LYS A 1 79 ? 0.570 5.331 -13.374 1.00 76.50 79 LYS A C 1
ATOM 603 O O . LYS A 1 79 ? 1.282 6.230 -13.813 1.00 76.50 79 LYS A O 1
ATOM 608 N N . LEU A 1 80 ? -0.366 5.546 -12.445 1.00 72.69 80 LEU A N 1
ATOM 609 C CA . LEU A 1 80 ? -0.682 6.859 -11.853 1.00 72.69 80 LEU A CA 1
ATOM 610 C C . LEU A 1 80 ? -0.117 7.051 -10.432 1.00 72.69 80 LEU A C 1
ATOM 612 O O . LEU A 1 80 ? -0.531 7.964 -9.723 1.00 72.69 80 LEU A O 1
ATOM 616 N N . GLY A 1 81 ? 0.833 6.210 -10.024 1.00 77.94 81 GLY A N 1
ATOM 617 C CA . GLY A 1 81 ? 1.385 6.200 -8.673 1.00 77.94 81 GLY A CA 1
ATOM 618 C C . GLY A 1 81 ? 0.680 5.199 -7.757 1.00 77.94 81 GLY A C 1
ATOM 619 O O . GLY A 1 81 ? -0.508 4.906 -7.891 1.00 77.94 81 GLY A O 1
ATOM 620 N N . CYS A 1 82 ? 1.451 4.655 -6.823 1.00 90.88 82 CYS A N 1
ATOM 621 C CA . CYS A 1 82 ? 1.034 3.646 -5.855 1.00 90.88 82 CYS A CA 1
ATOM 622 C C . CYS A 1 82 ? 1.862 3.780 -4.582 1.00 90.88 82 CYS A C 1
ATOM 624 O O . CYS A 1 82 ? 2.922 4.402 -4.587 1.00 90.88 82 CYS A O 1
ATOM 626 N N . ALA A 1 83 ? 1.441 3.108 -3.517 1.00 94.25 83 ALA A N 1
ATOM 627 C CA . ALA A 1 83 ? 2.372 2.728 -2.464 1.00 94.25 83 ALA A CA 1
ATOM 628 C C . ALA A 1 83 ? 3.029 1.378 -2.794 1.00 94.25 83 ALA A C 1
ATOM 630 O O . ALA A 1 83 ? 2.567 0.637 -3.662 1.00 94.25 83 ALA A O 1
ATOM 631 N N . PHE A 1 84 ? 4.075 1.015 -2.064 1.00 93.44 84 PHE A N 1
ATOM 632 C CA . PHE A 1 84 ? 4.487 -0.379 -1.941 1.00 93.44 84 PHE A CA 1
ATOM 633 C C . PHE A 1 84 ? 4.364 -0.852 -0.500 1.00 93.44 84 PHE A C 1
ATOM 635 O O . PHE A 1 84 ? 4.461 -0.048 0.423 1.00 93.44 84 PHE A O 1
ATOM 642 N N . ALA A 1 85 ? 4.190 -2.156 -0.315 1.00 93.62 85 ALA A N 1
ATOM 643 C CA . ALA A 1 85 ? 4.204 -2.815 0.983 1.00 93.62 85 ALA A CA 1
ATOM 644 C C . ALA A 1 85 ? 5.099 -4.056 0.917 1.00 93.62 85 ALA A C 1
ATOM 646 O O . ALA A 1 85 ? 4.897 -4.927 0.072 1.00 93.62 85 ALA A O 1
ATOM 647 N N . ASP A 1 86 ? 6.080 -4.129 1.806 1.00 91.12 86 ASP A N 1
ATOM 648 C CA . ASP A 1 86 ? 7.042 -5.223 1.912 1.00 91.12 86 ASP A CA 1
ATOM 649 C C . ASP A 1 86 ? 6.942 -5.850 3.300 1.00 91.12 86 ASP A C 1
ATOM 651 O O . ASP A 1 86 ? 7.215 -5.199 4.308 1.00 91.12 86 ASP A O 1
ATOM 655 N N . PHE A 1 87 ? 6.494 -7.097 3.363 1.00 90.56 87 PHE A N 1
ATOM 656 C CA . PHE A 1 87 ? 6.386 -7.855 4.605 1.00 90.56 87 PHE A CA 1
ATOM 657 C C . PHE A 1 87 ? 6.316 -9.351 4.300 1.00 90.56 87 PHE A C 1
ATOM 659 O O . PHE A 1 87 ? 5.920 -9.763 3.211 1.00 90.56 87 PHE A O 1
ATOM 666 N N . GLY A 1 88 ? 6.699 -10.188 5.268 1.00 85.25 88 GLY A N 1
ATOM 667 C CA . GLY A 1 88 ? 6.605 -11.646 5.125 1.00 85.25 88 GLY A CA 1
ATOM 668 C C . GLY A 1 88 ? 7.405 -12.221 3.947 1.00 85.25 88 GLY A C 1
ATOM 669 O O . GLY A 1 88 ? 7.044 -13.274 3.431 1.00 85.25 88 GLY A O 1
ATOM 670 N N . GLY A 1 89 ? 8.455 -11.523 3.495 1.00 82.19 89 GLY A N 1
ATOM 671 C CA . GLY A 1 89 ? 9.258 -11.916 2.332 1.00 82.19 89 GLY A CA 1
ATOM 672 C C . GLY A 1 89 ? 8.581 -11.668 0.979 1.00 82.19 89 GLY A C 1
ATOM 673 O O . GLY A 1 89 ? 9.020 -12.227 -0.023 1.00 82.19 89 GLY A O 1
ATOM 674 N N . ALA A 1 90 ? 7.518 -10.859 0.939 1.00 86.31 90 ALA A N 1
ATOM 675 C CA . ALA A 1 90 ? 6.771 -10.552 -0.272 1.00 86.31 90 ALA A CA 1
ATOM 676 C C . ALA A 1 90 ? 6.596 -9.039 -0.465 1.00 86.31 90 ALA A C 1
ATOM 678 O O . ALA A 1 90 ? 6.039 -8.336 0.382 1.00 86.31 90 ALA A O 1
ATOM 679 N N . LEU A 1 91 ? 7.008 -8.565 -1.641 1.00 88.44 91 LEU A N 1
ATOM 680 C CA . LEU A 1 91 ? 6.816 -7.190 -2.079 1.00 88.44 91 LEU A CA 1
ATOM 681 C C . LEU A 1 91 ? 5.501 -7.042 -2.845 1.00 88.44 91 LEU A C 1
ATOM 6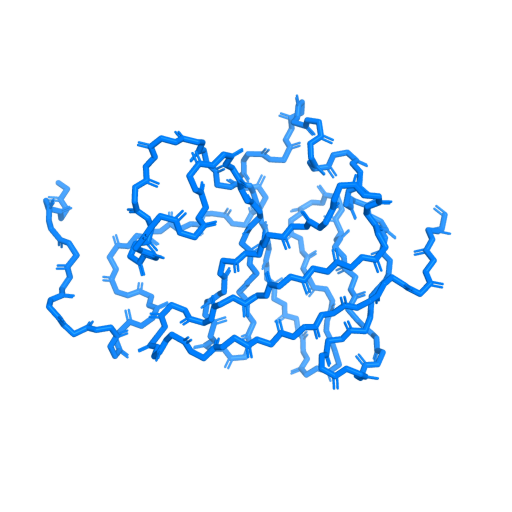83 O O . LEU A 1 91 ? 5.209 -7.816 -3.761 1.00 88.44 91 LEU A O 1
ATOM 687 N N . HIS A 1 92 ? 4.742 -6.008 -2.503 1.00 92.06 92 HIS A N 1
ATOM 688 C CA . HIS A 1 92 ? 3.465 -5.687 -3.121 1.00 92.06 92 HIS A CA 1
ATOM 689 C C . HIS A 1 92 ? 3.455 -4.251 -3.631 1.00 92.06 92 HIS A C 1
ATOM 691 O O . HIS A 1 92 ? 3.905 -3.338 -2.937 1.00 92.06 92 HIS A O 1
ATOM 697 N N . ASN A 1 93 ? 2.881 -4.045 -4.810 1.00 93.19 93 ASN A N 1
ATOM 698 C CA . ASN A 1 93 ? 2.481 -2.729 -5.292 1.00 93.19 93 ASN A CA 1
ATOM 699 C C . ASN A 1 93 ? 1.023 -2.502 -4.888 1.00 93.19 93 ASN A C 1
ATOM 701 O O . ASN A 1 93 ? 0.184 -3.371 -5.116 1.00 93.19 93 ASN A O 1
ATOM 705 N N . VAL A 1 94 ? 0.726 -1.370 -4.256 1.00 95.25 94 VAL A N 1
ATOM 706 C CA . VAL A 1 94 ? -0.561 -1.108 -3.603 1.00 95.25 94 VAL A CA 1
ATOM 707 C C . VAL A 1 94 ? -1.223 0.114 -4.228 1.00 95.25 94 VAL A C 1
ATOM 709 O O . VAL A 1 94 ? -0.752 1.243 -4.079 1.00 95.25 94 VAL A O 1
ATOM 712 N N . GLN A 1 95 ? -2.342 -0.127 -4.901 1.00 94.88 95 GLN A N 1
ATOM 713 C CA . GLN A 1 95 ? -3.190 0.883 -5.517 1.00 94.88 95 GLN A CA 1
ATOM 714 C C . GLN A 1 95 ? -4.418 1.122 -4.640 1.00 94.88 95 GLN A C 1
ATOM 716 O O . GLN A 1 95 ? -5.196 0.202 -4.391 1.00 94.88 95 GLN A O 1
ATOM 721 N N . PHE A 1 96 ? -4.614 2.358 -4.193 1.00 93.81 96 PHE A N 1
ATOM 722 C CA . PHE A 1 96 ? -5.772 2.742 -3.387 1.00 93.81 96 PHE A CA 1
ATOM 723 C C . PHE A 1 96 ? -6.927 3.219 -4.271 1.00 93.81 96 PHE A C 1
ATOM 725 O O . PHE A 1 96 ? -6.707 3.866 -5.295 1.00 93.81 96 PHE A O 1
ATOM 732 N N . GLY A 1 97 ? -8.159 2.901 -3.871 1.00 90.50 97 GLY A N 1
ATOM 733 C CA . GLY A 1 97 ? -9.366 3.432 -4.503 1.00 90.50 97 GLY A CA 1
ATOM 734 C C . GLY A 1 97 ? -9.507 4.942 -4.277 1.00 90.50 97 GLY A C 1
ATOM 735 O O . GLY A 1 97 ? -8.973 5.481 -3.307 1.00 90.50 97 GLY A O 1
ATOM 736 N N . GLY A 1 98 ? -10.247 5.633 -5.153 1.00 84.56 98 GLY A N 1
ATOM 737 C CA . GLY A 1 98 ? -10.390 7.099 -5.113 1.00 84.56 98 GLY A CA 1
ATOM 738 C C . GLY A 1 98 ? -10.874 7.643 -3.759 1.00 84.56 98 GLY A C 1
ATOM 739 O O . GLY A 1 98 ? -10.310 8.613 -3.239 1.00 84.56 98 GLY A O 1
ATOM 740 N N . GLU A 1 99 ? -11.834 6.948 -3.145 1.00 87.75 99 GLU A N 1
ATOM 741 C CA . GLU A 1 99 ? -12.416 7.281 -1.836 1.00 87.75 99 GLU A CA 1
ATOM 742 C C . GLU A 1 99 ? -11.523 6.902 -0.640 1.00 87.75 99 GLU A C 1
ATOM 744 O O . GLU A 1 99 ? -11.817 7.255 0.500 1.00 87.75 99 GLU A O 1
ATOM 749 N N . MET A 1 100 ? -10.397 6.213 -0.868 1.00 91.81 100 MET A N 1
ATOM 750 C CA . MET A 1 100 ? -9.498 5.707 0.182 1.00 91.81 100 MET A CA 1
ATOM 751 C C . MET A 1 100 ? -10.197 4.833 1.229 1.00 91.81 100 MET A C 1
ATOM 753 O O . MET A 1 100 ? -9.821 4.831 2.403 1.00 91.81 100 MET A O 1
ATOM 757 N N . ASP A 1 101 ? -11.204 4.074 0.813 1.00 94.62 101 ASP A N 1
ATOM 758 C CA . ASP A 1 101 ? -11.895 3.065 1.617 1.00 94.62 101 ASP A CA 1
ATOM 759 C C . ASP A 1 101 ? -11.384 1.641 1.336 1.00 94.62 101 ASP A C 1
ATOM 761 O O . ASP A 1 101 ? -11.607 0.719 2.125 1.00 94.62 101 ASP A O 1
ATOM 765 N N . SER A 1 102 ? -10.652 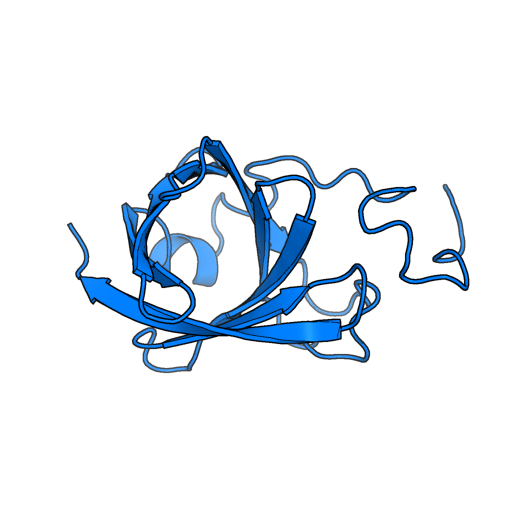1.469 0.236 1.00 95.75 102 SER A N 1
ATOM 766 C CA . SER A 1 102 ? -10.189 0.189 -0.284 1.00 95.75 102 SER A CA 1
ATOM 767 C C . SER A 1 102 ? -8.841 0.311 -1.000 1.00 95.75 102 SER A C 1
ATOM 769 O O . SER A 1 102 ? -8.424 1.396 -1.414 1.00 95.75 102 SER A O 1
ATOM 771 N N . PHE A 1 103 ? -8.143 -0.815 -1.143 1.00 96.19 103 PHE A N 1
ATOM 772 C CA . PHE A 1 103 ? -6.980 -0.940 -2.018 1.00 96.19 103 PHE A CA 1
ATOM 773 C C . PHE A 1 103 ? -6.932 -2.309 -2.697 1.00 96.19 103 PHE A C 1
ATOM 775 O O . PHE A 1 103 ? -7.479 -3.292 -2.195 1.00 96.19 103 PHE A O 1
ATOM 782 N N . LYS A 1 104 ? -6.192 -2.373 -3.803 1.00 96.81 104 LYS A N 1
ATOM 783 C CA . LYS A 1 104 ? -5.690 -3.604 -4.415 1.00 96.81 104 LYS A CA 1
ATOM 784 C C . LYS A 1 104 ? -4.180 -3.657 -4.234 1.00 96.81 104 LYS A C 1
ATOM 786 O O . LYS A 1 104 ? -3.493 -2.671 -4.480 1.00 96.81 104 LYS A O 1
ATOM 791 N N . ALA A 1 105 ? -3.663 -4.798 -3.806 1.00 95.19 105 ALA A N 1
ATOM 792 C CA . ALA A 1 105 ? -2.240 -5.039 -3.652 1.00 95.19 105 ALA A CA 1
ATOM 793 C C . ALA A 1 105 ? -1.826 -6.212 -4.535 1.00 95.19 105 ALA A C 1
ATOM 795 O O . ALA A 1 105 ? -2.281 -7.334 -4.332 1.00 95.19 105 ALA A O 1
ATOM 796 N N . MET A 1 106 ? -0.968 -5.955 -5.517 1.00 93.75 106 MET A N 1
ATOM 797 C CA . MET A 1 106 ? -0.418 -6.993 -6.376 1.00 93.75 106 MET A CA 1
ATOM 798 C C . MET A 1 106 ? 0.958 -7.404 -5.873 1.00 93.75 106 MET A C 1
ATOM 800 O O . MET A 1 106 ? 1.855 -6.566 -5.765 1.00 93.75 106 MET A O 1
ATOM 804 N N . ARG A 1 107 ? 1.140 -8.693 -5.592 1.00 91.06 107 ARG A N 1
ATOM 805 C CA . ARG A 1 107 ? 2.441 -9.261 -5.252 1.00 91.06 107 ARG A CA 1
ATOM 806 C C . ARG A 1 107 ? 3.324 -9.297 -6.494 1.00 91.06 107 ARG A C 1
ATOM 808 O O . ARG A 1 107 ? 2.983 -9.931 -7.488 1.00 91.06 107 ARG A O 1
ATOM 815 N N . VAL A 1 108 ? 4.481 -8.646 -6.420 1.00 86.25 108 VAL A N 1
ATOM 816 C CA . VAL A 1 108 ? 5.431 -8.534 -7.541 1.00 86.25 108 VAL A CA 1
ATOM 817 C C . VAL A 1 108 ? 5.955 -9.913 -7.964 1.00 86.25 108 VAL A C 1
ATOM 819 O O . VAL A 1 108 ? 6.182 -10.151 -9.145 1.00 86.25 108 VAL A O 1
ATOM 822 N N . GLY A 1 109 ? 6.075 -10.836 -7.002 1.00 81.94 109 GLY A N 1
ATOM 823 C CA . GLY A 1 109 ? 6.628 -12.180 -7.185 1.00 81.94 109 GLY A CA 1
ATOM 824 C C . GLY A 1 109 ? 5.898 -13.071 -8.201 1.00 81.94 109 GLY A C 1
ATOM 825 O O . GLY A 1 109 ? 6.507 -13.890 -8.885 1.00 81.94 109 GLY A O 1
ATOM 826 N N . ASP A 1 110 ? 4.576 -12.944 -8.274 1.00 84.19 110 ASP A N 1
ATOM 827 C CA . ASP A 1 110 ? 3.718 -13.873 -9.018 1.00 84.19 110 ASP A CA 1
ATOM 828 C C . ASP A 1 110 ? 2.433 -13.237 -9.567 1.00 84.19 110 ASP A C 1
ATOM 830 O O . ASP A 1 110 ? 1.631 -13.915 -10.206 1.00 84.19 110 ASP A O 1
ATOM 834 N N . GLY A 1 111 ? 2.231 -11.935 -9.358 1.00 87.75 111 GLY A N 1
ATOM 835 C CA . GLY A 1 111 ? 1.062 -11.207 -9.841 1.00 87.75 111 GLY A CA 1
ATOM 836 C C . GLY A 1 111 ? -0.225 -11.482 -9.063 1.00 87.75 111 GLY A C 1
ATOM 837 O O . GLY A 1 111 ? -1.280 -11.009 -9.480 1.00 87.75 111 GLY A O 1
ATOM 838 N N . VAL A 1 112 ? -0.179 -12.217 -7.944 1.00 91.81 112 VAL A N 1
ATOM 839 C CA . VAL A 1 112 ? -1.372 -12.442 -7.116 1.00 91.81 112 VAL A CA 1
ATOM 840 C C . VAL A 1 112 ? -1.873 -11.108 -6.571 1.00 91.81 112 VAL A C 1
ATOM 842 O O . VAL A 1 112 ? -1.117 -10.352 -5.960 1.00 91.81 112 VAL A O 1
ATOM 845 N N . VAL A 1 113 ? -3.162 -10.833 -6.771 1.00 94.75 113 VAL A N 1
ATOM 846 C CA . VAL A 1 113 ? -3.826 -9.631 -6.264 1.00 94.75 113 VAL A CA 1
ATOM 847 C C . VAL A 1 113 ? -4.638 -9.975 -5.026 1.00 94.75 113 VAL A C 1
ATOM 849 O O . VAL A 1 113 ? -5.402 -10.938 -5.010 1.00 94.75 113 VAL A O 1
ATOM 852 N N . VAL A 1 114 ? -4.491 -9.153 -3.996 1.00 95.50 114 VAL A N 1
ATOM 853 C CA . VAL A 1 114 ? -5.296 -9.195 -2.777 1.00 95.50 114 VAL A CA 1
ATOM 854 C C . VAL A 1 114 ? -5.934 -7.838 -2.539 1.00 95.50 114 VAL A C 1
ATOM 856 O O . VAL A 1 114 ? -5.379 -6.800 -2.895 1.00 95.50 114 VAL A O 1
ATOM 859 N N . GLU A 1 115 ? -7.109 -7.843 -1.927 1.00 96.94 115 GLU A N 1
ATOM 860 C CA . GLU A 1 115 ? -7.848 -6.622 -1.626 1.00 96.94 115 GLU A CA 1
ATOM 861 C C . GLU A 1 115 ? -7.754 -6.286 -0.142 1.00 96.94 115 GLU A C 1
ATOM 863 O O . GLU A 1 115 ? -7.658 -7.163 0.726 1.00 96.94 115 GLU A O 1
ATOM 868 N N . GLY A 1 116 ? -7.795 -4.994 0.151 1.00 96.62 116 GLY A N 1
ATOM 869 C CA . GLY A 1 116 ? -7.873 -4.490 1.506 1.00 96.62 116 GLY A CA 1
ATOM 870 C C . GLY A 1 116 ? -8.928 -3.417 1.658 1.00 96.62 116 GLY A C 1
ATOM 871 O O . GLY A 1 116 ? -9.309 -2.748 0.699 1.00 96.62 116 GLY A O 1
ATOM 872 N N . THR A 1 117 ? -9.408 -3.266 2.886 1.00 96.88 117 THR A N 1
ATOM 873 C CA . THR A 1 117 ? -10.457 -2.306 3.239 1.00 96.88 117 THR A CA 1
ATOM 874 C C . THR A 1 117 ? -10.064 -1.518 4.472 1.00 96.88 117 THR A C 1
ATOM 876 O O . THR A 1 117 ? -9.424 -2.039 5.393 1.00 96.88 117 THR A O 1
ATOM 879 N N . LYS A 1 118 ? -10.408 -0.234 4.483 1.00 94.69 118 LYS A N 1
ATOM 880 C CA . LYS A 1 118 ? -10.091 0.666 5.583 1.00 94.69 118 LYS A CA 1
ATOM 881 C C . LYS A 1 118 ? -10.942 0.296 6.793 1.00 94.69 118 LYS A C 1
ATOM 883 O O . LYS A 1 118 ? -12.142 0.066 6.689 1.00 94.69 118 LYS A O 1
ATOM 888 N N . VAL A 1 119 ? -10.306 0.224 7.957 1.00 90.62 119 VAL A N 1
ATOM 889 C CA . VAL A 1 119 ? -10.980 0.002 9.248 1.00 90.62 119 VAL A CA 1
ATOM 890 C C . VAL A 1 119 ? -11.264 1.337 9.933 1.00 90.62 119 VAL A C 1
ATOM 892 O O . VAL A 1 119 ? -12.240 1.464 10.661 1.00 90.62 119 VAL A O 1
ATOM 895 N N . GLY A 1 120 ? -10.407 2.331 9.699 1.00 72.19 120 GLY A N 1
ATOM 896 C CA . GLY A 1 120 ? -10.536 3.683 10.228 1.00 72.19 120 GLY A CA 1
ATOM 897 C C . GLY A 1 120 ? -9.227 4.463 10.122 1.00 72.19 120 GLY A C 1
ATOM 898 O O . GLY A 1 120 ? -8.178 3.918 9.763 1.00 72.19 120 GLY A O 1
ATOM 899 N N . SER A 1 121 ? -9.295 5.747 10.443 1.00 59.91 121 SER A N 1
ATOM 900 C CA . SER A 1 121 ? -8.141 6.620 10.697 1.00 59.91 121 SER A CA 1
ATOM 901 C C . SER A 1 121 ? -8.091 6.891 12.203 1.00 59.91 121 SER A C 1
ATOM 903 O O . SER A 1 121 ? -9.150 6.984 12.825 1.00 59.91 121 SER A O 1
ATOM 905 N N . VAL A 1 122 ? -6.893 6.920 12.795 1.00 51.88 122 VAL A N 1
ATOM 906 C CA . VAL A 1 122 ? -6.712 7.461 14.156 1.00 51.88 122 VAL A CA 1
ATOM 907 C C . VAL A 1 122 ? -6.614 8.969 14.043 1.00 51.88 122 VAL A C 1
ATOM 909 O O . VAL A 1 122 ? -5.907 9.402 13.106 1.00 51.88 122 VAL A O 1
#

Organism: Chrysotila carterae (NCBI:txid13221)

Secondary structure (DSSP, 8-state):
---S--S-TT-TTSS--PPTTTT-TT-HHHHHHTT-EEEETTEEEEEE-TTSEEEETTEEEEEEEEPTT---SSTTTTTT-EEEEEETTEEEEEEEPTTSSEEEEEETTT--EEEEEEEE--

pLDDT: mean 83.65, std 15.46, range [42.69, 97.12]

Foldseek 3Di:
DPPDDPPALQQLPPDDDDDFAPALPPDPVNVLQAQFWKDWLNRTFWHQHSRQWTTDPQDIWGKYKDDAPDDPLQPCPQNVIFMWIGDPNWIWTWAADPVNQKIWTATSSPRDIIMMGTPGGD